Protein AF-A0A520ESB2-F1 (afdb_monomer_lite)

Sequence (58 aa):
MTELQGGLHGTEMRRAITAAAIGNFITWFDFAAYGFLAVLLGQIFFPSENPATSLLAT

pLDDT: mean 79.7, std 16.18, range [46.78, 96.06]

Structure (mmCIF, N/CA/C/O backbone):
data_AF-A0A520ESB2-F1
#
_entry.id   AF-A0A520ESB2-F1
#
loop_
_atom_site.group_PDB
_atom_site.id
_atom_site.type_symbol
_atom_site.label_atom_id
_atom_site.label_alt_id
_atom_site.label_comp_id
_atom_site.label_asym_id
_atom_site.label_entity_id
_atom_site.label_seq_id
_atom_site.pdbx_PDB_ins_code
_atom_site.Cartn_x
_atom_site.Cartn_y
_atom_site.Cartn_z
_atom_site.occupancy
_atom_site.B_iso_or_equiv
_atom_site.auth_seq_id
_atom_site.auth_comp_id
_atom_site.auth_asym_id
_atom_site.auth_atom_id
_atom_site.pdbx_PDB_model_num
ATOM 1 N N . MET A 1 1 ? 32.874 -18.011 -26.480 1.00 46.78 1 MET A N 1
ATOM 2 C CA . MET A 1 1 ? 32.145 -17.645 -25.243 1.00 46.78 1 MET A CA 1
ATOM 3 C C . MET A 1 1 ? 31.741 -16.171 -25.336 1.00 46.78 1 MET A C 1
ATOM 5 O O . MET A 1 1 ? 32.114 -15.369 -24.494 1.00 46.78 1 MET A O 1
ATOM 9 N N . THR A 1 2 ? 31.030 -15.798 -26.401 1.00 61.66 2 THR A N 1
ATOM 10 C CA . THR A 1 2 ? 30.759 -14.400 -26.778 1.00 61.66 2 THR A CA 1
ATOM 11 C C . THR A 1 2 ? 29.300 -14.289 -27.201 1.00 61.66 2 THR A C 1
ATOM 13 O O . THR A 1 2 ? 28.991 -14.173 -28.376 1.00 61.66 2 THR A O 1
ATOM 16 N N . GLU A 1 3 ? 28.403 -14.369 -26.223 1.00 58.66 3 GLU A N 1
ATOM 17 C CA . GLU A 1 3 ? 27.002 -13.960 -26.372 1.00 58.66 3 GLU A CA 1
ATOM 18 C C . GLU A 1 3 ? 26.651 -12.985 -25.253 1.00 58.66 3 GLU A C 1
ATOM 20 O O . GLU A 1 3 ? 25.833 -13.264 -24.384 1.00 58.66 3 GLU A O 1
ATOM 25 N N . LEU A 1 4 ? 27.342 -11.848 -25.219 1.00 71.19 4 LEU A N 1
ATOM 26 C CA . LEU A 1 4 ? 26.981 -10.751 -24.338 1.00 71.19 4 LEU A CA 1
ATOM 27 C C . LEU A 1 4 ? 26.563 -9.580 -25.230 1.00 71.19 4 LEU A C 1
ATOM 29 O O . LEU A 1 4 ? 27.395 -8.953 -25.881 1.00 71.19 4 LEU A O 1
ATOM 33 N N . GLN A 1 5 ? 25.264 -9.276 -25.147 1.00 60.34 5 GLN A N 1
ATOM 34 C CA . GLN A 1 5 ? 24.729 -7.913 -25.116 1.00 60.34 5 GLN A CA 1
ATOM 35 C C . GLN A 1 5 ? 24.147 -7.346 -26.421 1.00 60.34 5 GLN A C 1
ATOM 37 O O . GLN A 1 5 ? 24.650 -6.389 -27.004 1.00 60.34 5 GLN A O 1
ATOM 42 N N . GLY A 1 6 ? 22.961 -7.843 -26.782 1.00 56.59 6 GLY A N 1
ATOM 43 C CA . GLY A 1 6 ? 21.944 -6.990 -27.400 1.00 56.59 6 GLY A CA 1
ATOM 44 C C . GLY A 1 6 ? 21.331 -6.085 -26.325 1.00 56.59 6 GLY A C 1
ATOM 45 O O . GLY A 1 6 ? 20.622 -6.565 -25.443 1.00 56.59 6 GLY A O 1
ATOM 46 N N . GLY A 1 7 ? 21.643 -4.788 -26.343 1.00 67.06 7 GLY A N 1
ATOM 47 C CA . GLY A 1 7 ? 21.005 -3.809 -25.459 1.00 67.06 7 GLY A CA 1
ATOM 48 C C . GLY A 1 7 ? 19.510 -3.683 -25.768 1.00 67.06 7 GLY A C 1
ATOM 49 O O . GLY A 1 7 ? 19.111 -3.712 -26.931 1.00 67.06 7 GLY A O 1
ATOM 50 N N . LEU A 1 8 ? 18.672 -3.537 -24.737 1.00 64.56 8 LEU A N 1
ATOM 51 C CA . LEU A 1 8 ? 17.244 -3.283 -24.935 1.00 64.56 8 LEU A CA 1
ATOM 52 C C . LEU A 1 8 ? 17.055 -1.976 -25.716 1.00 64.56 8 LEU A C 1
ATOM 54 O O . LEU A 1 8 ? 17.516 -0.916 -25.290 1.00 64.56 8 LEU A O 1
ATOM 58 N N . HIS A 1 9 ? 16.344 -2.043 -26.842 1.00 77.62 9 HIS A N 1
ATOM 59 C CA . HIS A 1 9 ? 15.917 -0.860 -27.586 1.00 77.62 9 HIS A CA 1
ATOM 60 C C . HIS A 1 9 ? 15.094 0.067 -26.673 1.00 77.62 9 HIS A C 1
ATOM 62 O O . HIS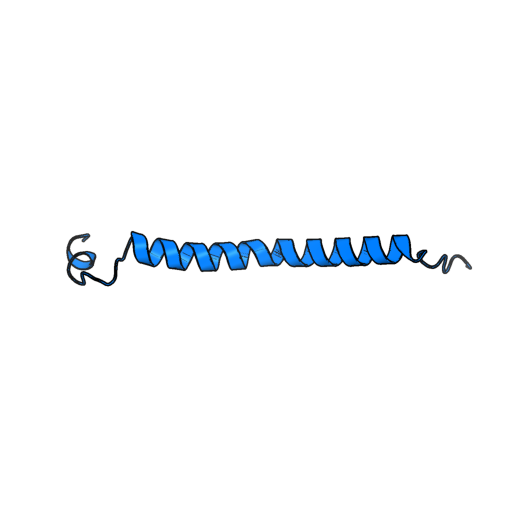 A 1 9 ? 14.415 -0.403 -25.760 1.00 77.62 9 HIS A O 1
ATOM 68 N N . GLY A 1 10 ? 15.118 1.385 -26.908 1.00 82.50 10 GLY A N 1
ATOM 69 C CA . GLY A 1 10 ? 14.509 2.374 -25.999 1.00 82.50 10 GLY A CA 1
ATOM 70 C C . GLY A 1 10 ? 13.047 2.091 -25.611 1.00 82.50 10 GLY A C 1
ATOM 71 O O . GLY A 1 10 ? 12.637 2.394 -24.492 1.00 82.50 10 GLY A O 1
ATOM 72 N N . THR A 1 11 ? 12.276 1.452 -26.493 1.00 87.56 11 THR A N 1
ATOM 73 C CA . THR A 1 11 ? 10.899 1.001 -26.227 1.00 87.56 11 THR A CA 1
ATOM 74 C C . THR A 1 11 ? 10.839 -0.209 -25.289 1.00 87.56 11 THR A C 1
ATOM 76 O O . THR A 1 11 ? 10.033 -0.222 -24.360 1.00 87.56 11 THR A O 1
ATOM 79 N N . GLU A 1 12 ? 11.718 -1.197 -25.474 1.00 90.25 12 GLU A N 1
ATOM 80 C CA . GLU A 1 12 ? 11.807 -2.389 -24.618 1.00 90.25 12 GLU A CA 1
ATOM 81 C C . GLU A 1 12 ? 12.244 -2.019 -23.198 1.00 90.25 12 GLU A C 1
ATOM 83 O O . GLU A 1 12 ? 11.681 -2.516 -22.225 1.00 90.25 12 GLU A O 1
ATOM 88 N N . MET A 1 13 ? 13.184 -1.078 -23.072 1.00 91.81 13 MET A N 1
ATOM 89 C CA . MET A 1 13 ? 13.611 -0.547 -21.777 1.00 91.81 13 MET A CA 1
ATOM 90 C C . MET A 1 13 ? 12.452 0.139 -21.041 1.00 91.81 13 MET A C 1
ATOM 92 O O . MET A 1 13 ? 12.219 -0.122 -19.862 1.00 91.81 13 MET A O 1
ATOM 96 N N . ARG A 1 14 ? 11.676 0.982 -21.736 1.00 92.12 14 ARG A N 1
ATOM 97 C CA . ARG A 1 14 ? 10.484 1.619 -21.154 1.00 92.12 14 ARG A CA 1
ATOM 98 C C . ARG A 1 14 ? 9.457 0.580 -20.711 1.00 92.12 14 ARG A C 1
ATOM 100 O O . ARG A 1 14 ? 8.948 0.689 -19.601 1.00 92.12 14 ARG A O 1
ATOM 107 N N . ARG A 1 15 ? 9.207 -0.452 -21.526 1.00 93.00 15 ARG A N 1
ATOM 108 C CA . ARG A 1 15 ? 8.289 -1.546 -21.172 1.00 93.00 15 ARG A CA 1
ATOM 109 C C . ARG A 1 15 ? 8.759 -2.297 -19.925 1.00 93.00 15 ARG A C 1
ATOM 111 O O . ARG A 1 15 ? 7.947 -2.551 -19.041 1.00 93.00 15 ARG A O 1
ATOM 118 N N 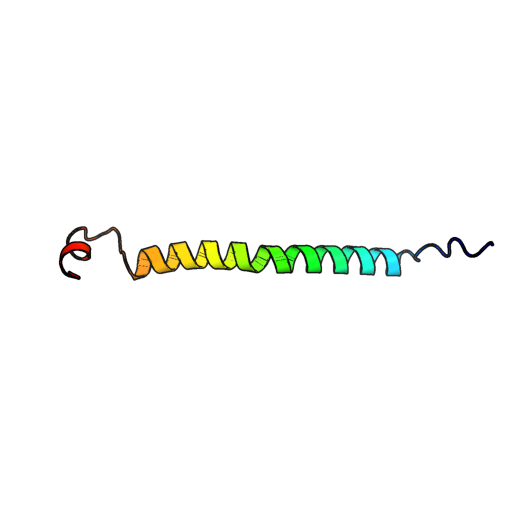. ALA A 1 16 ? 10.051 -2.608 -19.834 1.00 94.25 16 ALA A N 1
ATOM 119 C CA . ALA A 1 16 ? 10.639 -3.286 -18.681 1.00 94.25 16 ALA A CA 1
ATOM 120 C C . ALA A 1 16 ? 10.513 -2.453 -17.394 1.00 94.25 16 ALA A C 1
ATOM 122 O O . ALA A 1 16 ? 10.094 -2.977 -16.364 1.00 94.25 16 ALA A O 1
ATOM 123 N N . ILE A 1 17 ? 10.796 -1.148 -17.465 1.00 94.75 17 ILE A N 1
ATOM 124 C CA . ILE A 1 17 ? 10.662 -0.229 -16.324 1.00 94.75 17 ILE A CA 1
ATOM 125 C C . ILE A 1 17 ? 9.204 -0.139 -15.863 1.00 94.75 17 ILE A C 1
ATOM 127 O O . ILE A 1 17 ? 8.930 -0.259 -14.670 1.00 94.75 17 ILE A O 1
ATOM 131 N N . THR A 1 18 ? 8.253 0.033 -16.786 1.00 95.56 18 THR A N 1
ATOM 132 C CA . THR A 1 18 ? 6.828 0.107 -16.435 1.00 95.56 18 THR A CA 1
ATOM 133 C C . THR A 1 18 ? 6.324 -1.210 -15.845 1.00 95.56 18 THR A C 1
ATOM 135 O O . THR A 1 18 ? 5.605 -1.189 -14.850 1.00 95.56 18 THR A O 1
ATOM 138 N N . ALA A 1 19 ? 6.739 -2.355 -16.395 1.00 95.19 19 ALA A N 1
ATOM 139 C CA . ALA A 1 19 ? 6.385 -3.664 -15.852 1.00 95.19 19 ALA A CA 1
ATOM 140 C C . ALA A 1 19 ? 6.926 -3.859 -14.424 1.00 95.19 19 ALA A C 1
ATOM 142 O O . ALA A 1 19 ? 6.190 -4.309 -13.548 1.00 95.19 19 ALA A O 1
ATOM 143 N N . ALA A 1 20 ? 8.174 -3.457 -14.165 1.00 94.50 20 ALA A N 1
ATOM 144 C CA . ALA A 1 20 ? 8.770 -3.511 -12.832 1.00 94.50 20 ALA A CA 1
ATOM 145 C C . ALA A 1 20 ? 8.058 -2.576 -11.838 1.00 94.50 20 ALA A C 1
ATOM 147 O O . ALA A 1 2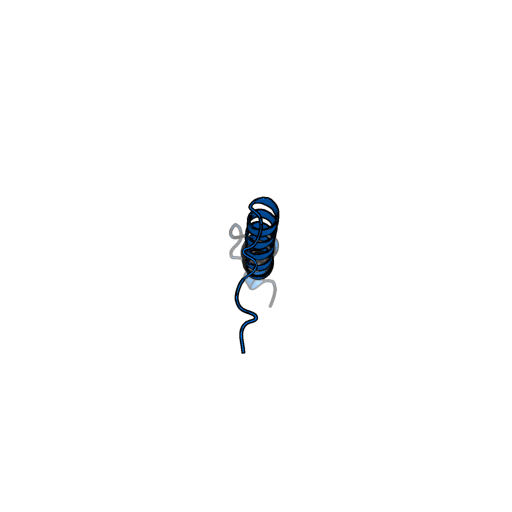0 ? 7.789 -2.970 -10.705 1.00 94.50 20 ALA A O 1
ATOM 148 N N . ALA A 1 21 ? 7.700 -1.361 -12.265 1.00 95.19 21 ALA A N 1
ATOM 149 C CA . ALA A 1 21 ? 6.976 -0.401 -11.434 1.00 95.19 21 ALA A CA 1
ATOM 150 C C . ALA A 1 21 ? 5.567 -0.893 -11.066 1.00 95.19 21 ALA A C 1
ATOM 152 O O . ALA A 1 21 ? 5.179 -0.799 -9.904 1.00 95.19 21 ALA A O 1
ATOM 153 N N . ILE A 1 22 ? 4.825 -1.455 -12.027 1.00 96.06 22 ILE A N 1
ATOM 154 C CA . ILE A 1 22 ? 3.501 -2.050 -11.782 1.00 96.06 22 ILE A CA 1
ATOM 155 C C . ILE A 1 22 ? 3.624 -3.250 -10.842 1.00 96.06 22 ILE A C 1
ATOM 157 O O . ILE A 1 22 ? 2.865 -3.346 -9.881 1.00 96.06 22 ILE A O 1
ATOM 161 N N . GLY A 1 23 ? 4.600 -4.133 -11.080 1.00 91.88 23 GLY A N 1
ATOM 162 C CA . GLY A 1 23 ? 4.858 -5.283 -10.214 1.00 91.88 23 GLY A CA 1
ATOM 163 C C . GLY A 1 23 ? 5.145 -4.865 -8.773 1.00 91.88 23 GLY A C 1
ATOM 164 O O . GLY A 1 23 ? 4.550 -5.409 -7.849 1.00 91.88 23 GLY A O 1
ATOM 165 N N . ASN A 1 24 ? 5.983 -3.842 -8.583 1.00 94.00 24 ASN A N 1
ATOM 166 C CA . ASN A 1 24 ? 6.244 -3.270 -7.266 1.00 94.00 24 ASN A CA 1
ATOM 167 C C . ASN A 1 24 ? 4.995 -2.609 -6.664 1.00 94.00 24 ASN A C 1
ATOM 169 O O . ASN A 1 24 ? 4.734 -2.752 -5.482 1.00 94.00 24 ASN A O 1
ATOM 173 N N . PHE A 1 25 ? 4.192 -1.890 -7.443 1.00 95.19 25 PHE A N 1
ATOM 174 C CA . PHE A 1 25 ? 2.985 -1.259 -6.912 1.00 95.19 25 PHE A CA 1
ATOM 175 C C . PHE A 1 25 ? 1.964 -2.287 -6.408 1.00 95.19 25 PHE A C 1
ATOM 177 O O . PHE A 1 25 ? 1.433 -2.122 -5.316 1.00 95.19 25 PHE A O 1
ATOM 184 N N . ILE A 1 26 ? 1.713 -3.359 -7.166 1.00 93.81 26 ILE A N 1
ATOM 185 C CA . ILE A 1 26 ? 0.692 -4.362 -6.827 1.00 93.81 26 ILE A CA 1
ATOM 186 C C . ILE A 1 26 ? 1.007 -5.076 -5.506 1.00 93.81 26 ILE A C 1
ATOM 188 O O . ILE A 1 26 ? 0.092 -5.336 -4.730 1.00 93.81 26 ILE A O 1
ATOM 192 N N . THR A 1 27 ? 2.278 -5.362 -5.210 1.00 89.81 27 THR A N 1
ATOM 193 C CA . THR A 1 27 ? 2.647 -6.025 -3.948 1.00 89.81 27 THR A CA 1
ATOM 194 C C . THR A 1 27 ? 2.391 -5.142 -2.728 1.00 89.81 27 THR A C 1
ATOM 196 O O . THR A 1 27 ? 1.970 -5.638 -1.686 1.00 89.81 27 THR A O 1
ATOM 199 N N . TRP A 1 28 ? 2.606 -3.832 -2.856 1.00 93.69 28 TRP A N 1
ATOM 200 C CA . TRP A 1 28 ? 2.352 -2.860 -1.789 1.00 93.69 28 TRP A CA 1
ATOM 201 C C . TRP A 1 28 ? 0.902 -2.364 -1.750 1.00 93.69 28 TRP A C 1
ATOM 203 O O . TRP A 1 28 ? 0.450 -1.867 -0.718 1.00 93.69 28 TRP A O 1
ATOM 213 N N . PHE A 1 29 ? 0.163 -2.510 -2.850 1.00 93.19 29 PHE A N 1
ATOM 214 C CA . PHE A 1 29 ? -1.222 -2.066 -2.966 1.00 93.19 29 PHE A CA 1
ATOM 215 C C . PHE A 1 29 ? -2.123 -2.731 -1.923 1.00 93.19 29 PHE A C 1
ATOM 217 O O . PHE A 1 29 ? -2.887 -2.034 -1.261 1.00 93.19 29 PHE A O 1
ATOM 224 N N . ASP A 1 30 ? -1.997 -4.046 -1.730 1.00 88.56 30 ASP A N 1
ATOM 225 C CA . ASP A 1 30 ? -2.838 -4.780 -0.778 1.00 88.56 30 ASP A CA 1
ATOM 226 C C . ASP A 1 30 ? -2.602 -4.317 0.670 1.00 88.56 30 ASP A C 1
ATOM 228 O O . ASP A 1 30 ? -3.545 -4.113 1.429 1.00 88.56 30 ASP A O 1
ATOM 232 N N . PHE A 1 31 ? -1.352 -4.005 1.028 1.00 91.38 31 PHE A N 1
ATOM 233 C CA . PHE A 1 31 ? -1.022 -3.407 2.326 1.00 91.38 31 PHE A CA 1
ATOM 234 C C . PHE A 1 31 ? -1.690 -2.041 2.535 1.00 91.38 31 PHE A C 1
ATOM 236 O O . PHE A 1 31 ? -2.222 -1.768 3.614 1.00 91.38 31 PHE A O 1
ATOM 243 N N . ALA A 1 32 ? -1.681 -1.180 1.515 1.00 93.56 32 ALA A N 1
ATOM 244 C CA . ALA A 1 32 ? -2.339 0.123 1.584 1.00 93.56 32 ALA A CA 1
ATOM 245 C C . ALA A 1 32 ? -3.870 -0.014 1.659 1.00 93.56 32 ALA A C 1
ATOM 247 O O . ALA A 1 32 ? -4.515 0.671 2.456 1.00 93.56 32 ALA A O 1
ATOM 248 N N . ALA A 1 33 ? -4.442 -0.927 0.871 1.00 95.56 33 ALA A N 1
ATOM 249 C CA . ALA A 1 33 ? -5.868 -1.229 0.876 1.00 95.56 33 ALA A CA 1
ATOM 250 C C . ALA A 1 33 ? -6.319 -1.775 2.237 1.00 95.56 33 ALA A C 1
ATOM 252 O O . ALA A 1 33 ? -7.311 -1.299 2.789 1.00 95.56 33 ALA A O 1
ATOM 253 N N . TYR A 1 34 ? -5.555 -2.704 2.817 1.00 93.62 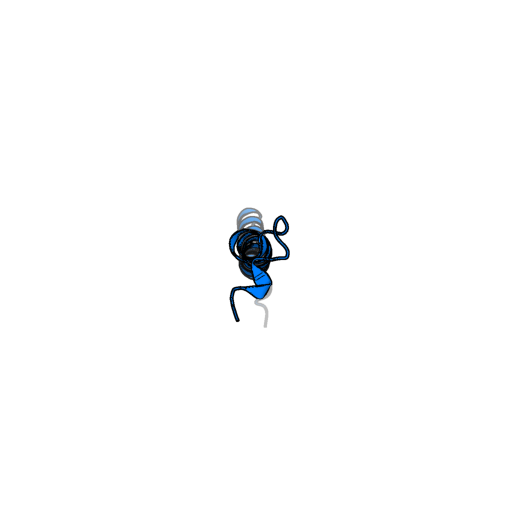34 TYR A N 1
ATOM 254 C CA . TYR A 1 34 ? -5.795 -3.230 4.156 1.00 93.62 34 TYR A CA 1
ATOM 255 C C . TYR A 1 34 ? -5.751 -2.128 5.219 1.00 93.62 34 TYR A C 1
ATOM 257 O O . TYR A 1 34 ? -6.664 -2.037 6.036 1.00 93.62 34 TYR A O 1
ATOM 265 N N . GLY A 1 35 ? -4.737 -1.256 5.198 1.00 93.19 35 GLY A N 1
ATOM 266 C CA . GLY A 1 35 ? -4.634 -0.148 6.151 1.00 93.19 35 GLY A CA 1
ATOM 267 C C . GLY A 1 35 ? -5.835 0.802 6.083 1.00 93.19 35 GLY A C 1
ATOM 268 O O . GLY A 1 35 ? -6.399 1.166 7.115 1.00 93.19 35 GLY A O 1
ATOM 269 N N . PHE A 1 36 ? -6.276 1.150 4.872 1.00 94.62 36 PHE A N 1
ATOM 270 C CA . PHE A 1 36 ? -7.476 1.964 4.668 1.00 94.62 36 PHE A CA 1
ATOM 271 C C . PHE A 1 36 ? -8.745 1.257 5.163 1.00 94.62 36 PHE A C 1
ATOM 273 O O . PHE A 1 36 ? -9.551 1.846 5.888 1.00 94.62 36 PHE A O 1
ATOM 280 N N . LEU A 1 37 ? -8.906 -0.022 4.816 1.00 94.50 37 LEU A N 1
ATOM 281 C CA . LEU A 1 37 ? -10.047 -0.827 5.236 1.00 94.50 37 LEU A CA 1
ATOM 282 C C . LEU A 1 37 ? -10.100 -0.980 6.761 1.00 94.50 37 LEU A C 1
ATOM 284 O O . LEU A 1 37 ? -11.176 -0.875 7.337 1.00 94.50 37 LEU A O 1
ATOM 288 N N . ALA A 1 38 ? -8.961 -1.171 7.428 1.00 93.31 38 ALA A N 1
ATOM 289 C CA . ALA A 1 38 ? -8.887 -1.286 8.882 1.00 93.31 38 ALA A CA 1
ATOM 290 C C . ALA A 1 38 ? -9.388 -0.017 9.589 1.00 93.31 38 ALA A C 1
ATOM 292 O O . ALA A 1 38 ? -10.145 -0.112 10.554 1.00 93.31 38 ALA A O 1
ATOM 293 N N . VAL A 1 39 ? -9.030 1.170 9.081 1.00 90.19 39 VAL A N 1
ATOM 294 C CA . VAL A 1 39 ? -9.550 2.447 9.601 1.00 90.19 39 VAL A CA 1
ATOM 295 C C . VAL A 1 39 ? -11.064 2.524 9.415 1.00 90.19 39 VAL A C 1
ATOM 297 O O . VAL A 1 39 ? -11.780 2.848 10.362 1.00 90.19 39 VAL A O 1
ATOM 300 N N . LEU A 1 40 ? -11.562 2.180 8.224 1.00 91.50 40 LEU A N 1
ATOM 301 C CA . LEU A 1 40 ? -12.993 2.201 7.922 1.00 91.50 40 LEU A CA 1
ATOM 302 C C . LEU A 1 40 ? -13.785 1.239 8.821 1.00 91.50 40 LEU A C 1
ATOM 304 O O . LEU A 1 40 ? -14.793 1.628 9.407 1.00 91.50 40 LEU A O 1
ATOM 308 N N . LEU A 1 41 ? -13.309 0.001 8.971 1.00 88.88 41 LEU A N 1
ATOM 309 C CA . LEU A 1 41 ? -13.910 -0.995 9.858 1.00 88.88 41 LEU A CA 1
ATOM 310 C C . LEU A 1 41 ? -13.883 -0.527 11.315 1.00 88.88 41 LEU A C 1
ATOM 312 O O . LEU A 1 41 ? -14.880 -0.680 12.015 1.00 88.88 41 LEU A O 1
ATOM 316 N N . GLY A 1 42 ? -12.793 0.105 11.757 1.00 87.06 42 GLY A N 1
ATOM 317 C CA . GLY A 1 42 ? -12.707 0.719 13.079 1.00 87.06 42 GLY A CA 1
ATOM 318 C C . GLY A 1 42 ? -13.831 1.726 13.327 1.00 87.06 42 GLY A C 1
ATOM 319 O O . GLY A 1 42 ? -14.469 1.679 14.369 1.00 87.06 42 GLY A O 1
ATOM 320 N N . GLN A 1 43 ? -14.137 2.585 12.352 1.00 83.12 43 GLN A N 1
ATOM 321 C CA . GLN A 1 43 ? -15.224 3.564 12.480 1.00 83.12 43 GLN A CA 1
ATOM 322 C C . GLN A 1 43 ? -16.623 2.932 12.438 1.00 83.12 43 GLN A C 1
ATOM 324 O O . GLN A 1 43 ? -17.514 3.383 13.150 1.00 83.12 43 GLN A O 1
ATOM 329 N N . ILE A 1 44 ? -16.827 1.897 11.616 1.00 83.44 44 ILE A N 1
ATOM 330 C CA . ILE A 1 44 ? -18.135 1.238 11.461 1.00 83.44 44 ILE A CA 1
ATOM 331 C C . ILE A 1 44 ? -18.482 0.382 12.684 1.00 83.44 44 ILE A C 1
ATOM 333 O O . ILE A 1 44 ? -19.610 0.429 13.168 1.00 83.44 44 ILE A O 1
ATOM 337 N N . PHE A 1 45 ? -17.530 -0.416 13.172 1.00 79.75 45 PHE A N 1
ATOM 338 C CA . PHE A 1 45 ? -17.760 -1.362 14.267 1.00 79.75 45 PHE A CA 1
ATOM 339 C C . PHE A 1 45 ? -17.504 -0.752 15.648 1.00 79.75 45 PHE A C 1
ATOM 341 O O . PHE A 1 45 ? -18.116 -1.183 16.623 1.00 79.75 45 PHE A O 1
ATOM 348 N N . PHE A 1 46 ? -16.643 0.266 15.733 1.00 73.81 46 PHE A N 1
ATOM 349 C CA . PHE A 1 46 ? -16.302 0.962 16.976 1.00 73.81 46 PHE A CA 1
ATOM 350 C C . PHE A 1 46 ? -16.442 2.484 16.817 1.00 73.81 46 PHE A C 1
ATOM 352 O O . PHE A 1 46 ? -15.460 3.217 16.968 1.00 73.81 46 PHE A O 1
ATOM 359 N N . PRO A 1 47 ? -17.649 2.989 16.501 1.00 69.06 47 PRO A N 1
ATOM 360 C CA . PRO A 1 47 ? -17.881 4.422 16.383 1.00 69.06 47 PRO A CA 1
ATOM 361 C C . PRO A 1 47 ? -17.495 5.120 17.695 1.00 69.06 47 PRO A C 1
ATOM 363 O O . PRO A 1 47 ? -18.071 4.868 18.754 1.00 69.06 47 PRO A O 1
ATOM 366 N N . SER A 1 48 ? -16.501 6.010 17.625 1.00 61.78 48 SER A N 1
ATOM 367 C CA . SER A 1 48 ? -15.903 6.700 18.779 1.00 61.78 48 SER A CA 1
ATOM 368 C C . SER A 1 48 ? -16.855 7.657 19.504 1.00 61.78 48 SER A C 1
ATOM 370 O O . SER A 1 48 ? -16.487 8.235 20.524 1.00 61.78 48 SER A O 1
ATOM 372 N N . GLU A 1 49 ? -18.070 7.843 18.989 1.00 58.56 49 GLU A N 1
ATOM 373 C CA . GLU A 1 49 ? -19.080 8.725 19.571 1.00 58.56 49 GLU A CA 1
ATOM 374 C C . GLU A 1 49 ? -19.810 8.113 20.773 1.00 58.56 49 GLU A C 1
ATOM 376 O O . GLU A 1 49 ? -20.461 8.848 21.513 1.00 58.56 49 GLU A O 1
ATOM 381 N N . ASN A 1 50 ? -19.703 6.800 21.023 1.00 57.75 50 ASN A N 1
ATOM 382 C CA . ASN A 1 50 ? -20.405 6.195 22.154 1.00 57.75 50 ASN A CA 1
ATOM 383 C C . ASN A 1 50 ? -19.558 5.166 22.926 1.00 57.75 50 ASN A C 1
ATOM 385 O O . ASN A 1 50 ? -19.640 3.970 22.655 1.00 57.75 50 ASN A O 1
ATOM 389 N N . PRO A 1 51 ? -18.791 5.590 23.949 1.00 56.97 51 PRO A N 1
ATOM 390 C CA . PRO A 1 51 ? -18.063 4.678 24.836 1.00 56.97 51 PRO A CA 1
ATOM 391 C C . PRO A 1 51 ? -18.943 3.625 25.548 1.00 56.97 51 PRO A C 1
ATOM 393 O O . PRO A 1 51 ? -18.400 2.682 26.119 1.00 56.97 51 PRO A O 1
ATOM 396 N N . ALA A 1 52 ? -20.280 3.731 25.503 1.00 58.00 52 ALA A N 1
ATOM 397 C CA . ALA A 1 52 ? -21.192 2.741 26.078 1.00 58.00 52 ALA A CA 1
ATOM 398 C C . ALA A 1 52 ? -21.500 1.539 25.159 1.00 58.00 52 ALA A C 1
ATOM 400 O O . ALA A 1 52 ? -21.905 0.494 25.666 1.00 58.00 52 ALA A O 1
ATOM 401 N N . THR A 1 53 ? -21.301 1.621 23.835 1.00 56.09 53 THR A N 1
ATOM 402 C CA . THR A 1 53 ? -21.604 0.492 22.924 1.00 56.09 53 THR A CA 1
ATOM 403 C C . THR A 1 53 ? -20.580 -0.639 23.017 1.00 56.09 53 THR A C 1
ATOM 405 O O . THR A 1 53 ? -20.939 -1.796 22.827 1.00 56.09 53 THR A O 1
ATOM 408 N N . SER A 1 54 ? -19.337 -0.336 23.405 1.00 53.34 54 SER A N 1
ATOM 409 C CA . SER A 1 54 ? -18.298 -1.346 23.671 1.00 53.34 54 SER A CA 1
ATOM 410 C C . SER A 1 54 ? -18.597 -2.192 24.921 1.00 53.34 54 SER A C 1
ATOM 412 O O . SER A 1 54 ? -18.174 -3.339 25.018 1.00 53.34 54 SER A O 1
ATOM 414 N N . LEU A 1 55 ? -19.371 -1.651 25.871 1.00 56.28 55 LEU A N 1
ATOM 415 C CA . LEU A 1 55 ? -19.738 -2.335 27.117 1.00 56.28 55 LEU A CA 1
ATOM 416 C C . LEU A 1 55 ? -21.002 -3.203 26.997 1.00 56.28 55 LEU A C 1
ATOM 418 O O . LEU A 1 55 ? -21.211 -4.066 27.839 1.00 56.28 55 LEU A O 1
ATOM 422 N N . LEU A 1 56 ? -21.838 -2.988 25.975 1.00 55.97 56 LEU A N 1
ATOM 423 C CA . LEU A 1 56 ? -23.095 -3.727 25.766 1.00 55.97 56 LEU A CA 1
ATOM 424 C C . LEU A 1 56 ? -22.950 -4.967 24.864 1.00 55.97 56 LEU A C 1
ATOM 426 O O . LEU A 1 56 ? -23.926 -5.684 24.661 1.00 55.97 56 LEU A O 1
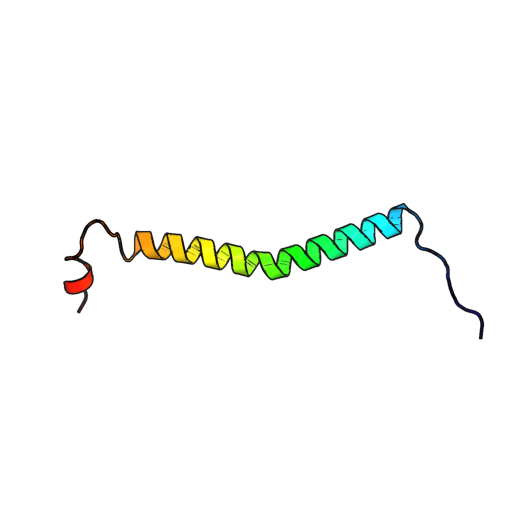ATOM 430 N N . ALA A 1 57 ? -21.761 -5.207 24.305 1.00 54.75 57 ALA A N 1
ATOM 431 C CA . ALA A 1 57 ? -21.463 -6.358 23.447 1.00 54.75 57 ALA A CA 1
ATOM 432 C C . ALA A 1 57 ? -20.765 -7.528 24.184 1.00 54.75 57 ALA A C 1
ATOM 434 O O . ALA A 1 57 ? -20.334 -8.479 23.533 1.00 54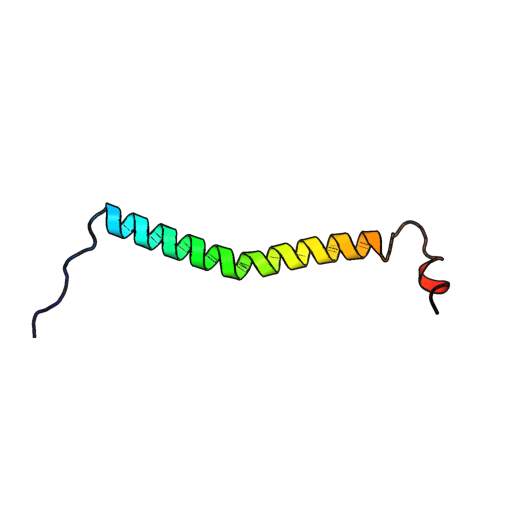.75 57 ALA A O 1
ATOM 435 N N . THR A 1 58 ? -20.635 -7.452 25.514 1.00 49.28 58 THR A N 1
ATOM 436 C CA . THR A 1 58 ? -20.262 -8.567 26.411 1.00 49.28 58 THR A CA 1
ATOM 437 C C . THR A 1 58 ? -21.512 -9.115 27.080 1.00 49.28 58 THR A C 1
ATOM 439 O O . THR A 1 58 ? -21.619 -10.357 27.178 1.00 49.28 58 THR A O 1
#

Foldseek 3Di:
DDDDDDDDDPVRVVVVVVVVVVVVCVVCVVVVVVVVVVVVCCCVVPPVPDPVVVVVVD

Radius of gyration: 24.21 Å; chains: 1; bounding box: 55×26×55 Å

Secondary structure (DSSP, 8-state):
------PPPHHHHHHHHHHHHHHHHHHHHHHHHHHHHHHHHHHHHS-TT-TTTTTS--